Protein AF-A0A939I2C5-F1 (afdb_monomer_lite)

pLDDT: mean 90.67, std 9.69, range [58.34, 98.19]

Radius of gyration: 17.59 Å; chains: 1; bounding box: 38×18×56 Å

Structure (mmCIF, N/CA/C/O backbone):
data_AF-A0A939I2C5-F1
#
_entry.id   AF-A0A939I2C5-F1
#
loop_
_atom_site.group_PDB
_atom_site.id
_atom_site.type_symbol
_atom_site.label_atom_id
_atom_site.label_alt_id
_atom_site.label_comp_id
_atom_site.label_asym_id
_atom_site.label_entity_id
_atom_site.label_seq_id
_atom_site.pdbx_PDB_ins_code
_atom_site.Cartn_x
_atom_site.Cartn_y
_atom_site.Cartn_z
_atom_site.occupancy
_atom_site.B_iso_or_equiv
_atom_site.auth_seq_id
_atom_site.auth_comp_id
_atom_site.auth_asym_id
_atom_site.auth_atom_id
_atom_site.pdbx_PDB_model_num
ATOM 1 N N . MET A 1 1 ? -13.272 7.575 10.195 1.00 79.56 1 MET A N 1
ATOM 2 C CA . MET A 1 1 ? -12.909 8.192 8.898 1.00 79.56 1 MET A CA 1
ATOM 3 C C . MET A 1 1 ? -11.409 8.104 8.728 1.00 79.56 1 MET A C 1
ATOM 5 O O . MET A 1 1 ? -10.711 8.257 9.723 1.00 79.56 1 MET A O 1
ATOM 9 N N . GLY A 1 2 ? -10.907 7.855 7.524 1.00 93.50 2 GLY A N 1
ATOM 10 C CA . GLY A 1 2 ? -9.461 7.877 7.306 1.00 93.50 2 GLY A CA 1
ATOM 11 C C . GLY A 1 2 ? -9.072 8.062 5.852 1.00 93.50 2 GLY A C 1
ATOM 12 O O . GLY A 1 2 ? -9.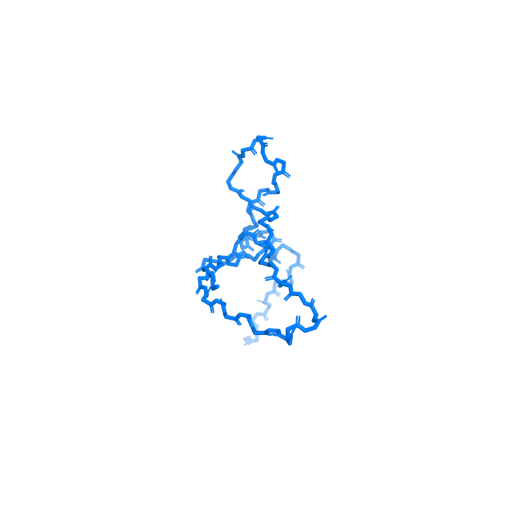832 7.739 4.939 1.00 93.50 2 GLY A O 1
ATOM 13 N N . LEU A 1 3 ? -7.895 8.649 5.663 1.00 96.88 3 LEU A N 1
ATOM 14 C CA . LEU A 1 3 ? -7.301 8.933 4.366 1.00 96.88 3 LEU A CA 1
ATOM 15 C C . LEU A 1 3 ? -6.319 7.813 4.033 1.00 96.88 3 LEU A C 1
ATOM 17 O O . LEU A 1 3 ? -5.316 7.667 4.724 1.00 96.88 3 LEU A O 1
ATOM 21 N N . LEU A 1 4 ? -6.597 7.050 2.980 1.00 97.69 4 LEU A N 1
ATOM 22 C CA . LEU A 1 4 ? -5.720 5.969 2.532 1.00 97.69 4 LEU A CA 1
ATOM 23 C C . LEU A 1 4 ? -5.038 6.342 1.218 1.00 97.69 4 LEU A C 1
ATOM 25 O O . LEU A 1 4 ? -5.658 6.959 0.342 1.00 97.69 4 LEU A O 1
ATOM 29 N N . LEU A 1 5 ? -3.767 5.962 1.085 1.00 97.56 5 LEU A N 1
ATOM 30 C CA . LEU A 1 5 ? -2.982 6.066 -0.140 1.00 97.56 5 LEU A CA 1
ATOM 31 C C . LEU A 1 5 ? -2.911 4.688 -0.803 1.00 97.56 5 LEU A C 1
ATOM 33 O O . LEU A 1 5 ? -2.515 3.722 -0.171 1.00 97.56 5 LEU A O 1
ATOM 37 N N . ALA A 1 6 ? -3.278 4.590 -2.082 1.00 97.75 6 ALA A N 1
ATOM 38 C CA . ALA A 1 6 ? -3.290 3.307 -2.793 1.00 97.75 6 ALA A CA 1
ATOM 39 C C . ALA A 1 6 ? -1.910 2.614 -2.856 1.00 97.75 6 ALA A C 1
ATOM 41 O O . ALA A 1 6 ? -1.849 1.386 -2.849 1.00 97.75 6 ALA A O 1
ATOM 42 N N . ALA A 1 7 ? -0.817 3.387 -2.890 1.00 97.00 7 ALA A N 1
ATOM 43 C CA . ALA A 1 7 ? 0.548 2.858 -2.906 1.00 97.00 7 ALA A CA 1
ATOM 44 C C . ALA A 1 7 ? 0.878 2.019 -1.664 1.00 97.00 7 ALA A C 1
ATOM 46 O O . ALA A 1 7 ? 1.507 0.973 -1.796 1.00 97.00 7 ALA A O 1
ATOM 47 N N . ASP A 1 8 ? 0.349 2.391 -0.495 1.00 96.81 8 ASP A N 1
ATOM 48 C CA . ASP A 1 8 ? 0.505 1.654 0.770 1.00 96.81 8 ASP A CA 1
ATOM 49 C C . ASP A 1 8 ? -0.095 0.236 0.711 1.00 96.81 8 ASP A C 1
ATOM 51 O O . ASP A 1 8 ? 0.157 -0.609 1.574 1.00 96.81 8 ASP A O 1
ATOM 55 N N . PHE A 1 9 ? -0.897 -0.043 -0.319 1.00 96.62 9 PHE A N 1
ATOM 56 C CA . PHE A 1 9 ? -1.584 -1.310 -0.550 1.00 96.62 9 PHE A CA 1
ATOM 57 C C . PHE A 1 9 ? -1.183 -1.973 -1.880 1.00 96.62 9 PHE A C 1
ATOM 59 O O . PHE A 1 9 ? -1.908 -2.830 -2.378 1.00 96.62 9 PHE A O 1
ATOM 66 N N . GLY A 1 10 ? -0.029 -1.600 -2.450 1.00 95.56 10 GLY A N 1
ATOM 67 C CA . GLY A 1 10 ? 0.591 -2.298 -3.587 1.00 95.56 10 GLY A CA 1
ATOM 68 C C . GLY A 1 10 ? 0.193 -1.788 -4.972 1.00 95.56 10 GLY A C 1
ATOM 69 O O . GLY A 1 10 ? 0.550 -2.394 -5.978 1.00 95.56 10 GLY A O 1
ATOM 70 N N . SER A 1 11 ? -0.543 -0.678 -5.057 1.00 96.75 11 SER A N 1
ATOM 71 C CA . SER A 1 11 ? -0.833 -0.039 -6.344 1.00 96.75 11 SER A CA 1
ATOM 72 C C . SER A 1 11 ? 0.350 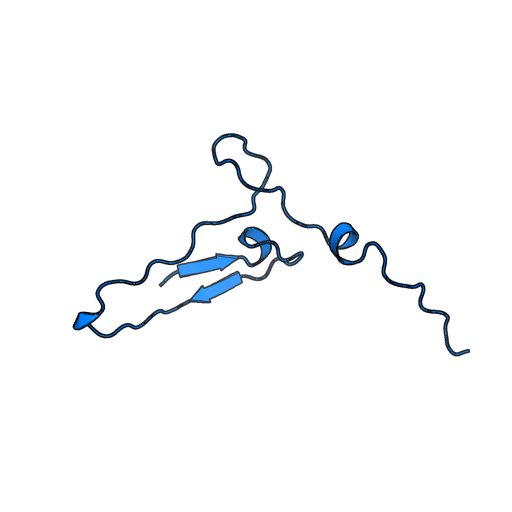0.830 -6.803 1.00 96.75 11 SER A C 1
ATOM 74 O O . SER A 1 11 ? 0.833 1.630 -6.002 1.00 96.75 11 SER A O 1
ATOM 76 N N . PRO A 1 12 ? 0.766 0.799 -8.086 1.00 96.19 12 PRO A N 1
ATOM 77 C CA . PRO A 1 12 ? 1.840 1.653 -8.608 1.00 96.19 12 PRO A CA 1
ATOM 78 C C . PRO A 1 12 ? 1.357 3.094 -8.875 1.00 96.19 12 PRO A C 1
ATOM 80 O O . PRO A 1 12 ? 1.651 3.688 -9.913 1.00 96.19 12 PRO A O 1
ATOM 83 N N . GLN A 1 13 ? 0.534 3.659 -7.984 1.00 96.94 13 GLN A N 1
ATOM 84 C CA . GLN A 1 13 ? -0.095 4.967 -8.167 1.00 96.94 13 GLN A CA 1
ATOM 85 C C . GLN A 1 13 ? -0.235 5.741 -6.851 1.00 96.94 13 GLN A C 1
ATOM 87 O O . GLN A 1 13 ? -0.783 5.258 -5.857 1.00 96.94 13 GLN A O 1
ATOM 92 N N . LEU A 1 14 ? 0.125 7.028 -6.889 1.00 96.88 14 LEU A N 1
ATOM 93 C CA . LEU A 1 14 ? -0.142 7.973 -5.805 1.00 96.88 14 LEU A CA 1
ATOM 94 C C . LEU A 1 14 ? -1.588 8.491 -5.856 1.00 96.88 14 LEU A C 1
ATOM 96 O O . LEU A 1 14 ? -1.877 9.559 -6.392 1.00 96.88 14 LEU A O 1
ATOM 100 N N . ARG A 1 15 ? -2.522 7.725 -5.284 1.00 97.75 15 ARG A N 1
ATOM 101 C CA . ARG A 1 15 ? -3.953 8.066 -5.238 1.00 97.75 15 ARG A CA 1
ATOM 102 C C . ARG A 1 15 ? -4.484 8.043 -3.809 1.00 97.75 15 ARG A C 1
ATOM 104 O O . ARG A 1 15 ? -4.694 6.975 -3.241 1.00 97.75 15 ARG A O 1
ATOM 111 N N . ARG A 1 16 ? -4.751 9.225 -3.247 1.00 98.19 16 ARG A N 1
ATOM 112 C CA . ARG A 1 16 ? -5.364 9.376 -1.917 1.00 98.19 16 ARG A CA 1
ATOM 113 C C . ARG A 1 16 ? -6.889 9.399 -2.010 1.00 98.19 16 ARG A C 1
ATOM 115 O O . ARG A 1 16 ? -7.443 10.053 -2.901 1.00 98.19 16 ARG A O 1
ATOM 122 N N . ARG A 1 17 ? -7.578 8.697 -1.110 1.00 98.12 17 ARG A N 1
ATOM 123 C CA . ARG A 1 17 ? -9.048 8.702 -1.001 1.00 98.12 17 ARG A CA 1
ATOM 124 C C . ARG A 1 17 ? -9.480 8.690 0.463 1.00 98.12 17 ARG A C 1
ATOM 126 O O . ARG A 1 17 ? -8.832 8.068 1.300 1.00 98.12 17 ARG A O 1
ATOM 133 N N . LEU A 1 18 ? -10.566 9.404 0.751 1.00 97.94 18 LEU A N 1
ATOM 134 C CA . LEU A 1 18 ? -11.182 9.458 2.071 1.00 97.94 18 LEU A CA 1
ATOM 135 C C . LEU A 1 18 ? -12.221 8.342 2.190 1.00 97.94 18 LEU A C 1
ATOM 137 O O . LEU A 1 18 ? -13.104 8.230 1.341 1.00 97.94 18 LEU A O 1
ATOM 141 N N . PHE A 1 19 ? -12.115 7.541 3.245 1.00 96.88 19 PHE A N 1
ATOM 142 C CA . PHE A 1 19 ? -13.024 6.438 3.526 1.00 96.88 19 PHE A CA 1
ATOM 143 C C . PHE A 1 19 ? -13.863 6.735 4.768 1.00 96.88 19 PHE A C 1
ATOM 145 O O . PHE A 1 19 ? -13.343 7.034 5.853 1.00 96.88 19 PHE A O 1
ATOM 152 N N . PHE A 1 20 ? -15.176 6.604 4.599 1.00 95.38 20 PHE A N 1
ATOM 153 C CA . PHE A 1 20 ? -16.159 6.588 5.672 1.00 95.38 20 PHE A CA 1
ATOM 154 C C . PHE A 1 20 ? -16.734 5.180 5.758 1.00 95.38 20 PHE A C 1
ATOM 156 O O . PHE A 1 20 ? -17.240 4.655 4.771 1.00 95.38 20 PHE A O 1
ATOM 163 N N . LEU A 1 21 ? -16.629 4.572 6.934 1.00 93.75 21 LEU A N 1
ATOM 164 C CA . LEU A 1 21 ? -17.176 3.252 7.211 1.00 93.75 21 LEU A CA 1
ATOM 165 C C . LEU A 1 21 ? -18.321 3.434 8.200 1.00 93.75 21 LEU A C 1
ATOM 167 O O . LEU A 1 21 ? -18.116 3.976 9.286 1.00 93.75 21 LEU A O 1
ATOM 171 N N . GLY A 1 22 ? -19.515 3.015 7.798 1.00 93.31 22 GLY A N 1
ATOM 172 C CA . GLY A 1 22 ? -20.670 2.884 8.676 1.00 93.31 22 GLY A CA 1
ATOM 173 C C . GLY A 1 22 ? -20.936 1.406 8.912 1.00 93.31 22 GLY A C 1
ATOM 174 O O . GLY A 1 22 ? -20.925 0.621 7.966 1.00 93.31 22 GLY A O 1
ATOM 175 N N . CYS A 1 23 ? -21.165 1.022 10.161 1.00 94.38 23 CYS A N 1
ATOM 176 C CA . CYS A 1 23 ? -21.567 -0.334 10.505 1.00 94.38 23 CYS A CA 1
ATOM 177 C C . CYS A 1 23 ? -22.706 -0.287 11.528 1.00 94.38 23 CYS A C 1
ATOM 179 O O . CYS A 1 23 ? -22.858 0.703 12.249 1.00 94.38 23 CYS A O 1
ATOM 181 N N . ARG A 1 24 ? -23.545 -1.327 11.547 1.00 95.25 24 ARG A N 1
ATOM 182 C CA . ARG A 1 24 ? -24.626 -1.431 12.532 1.00 95.25 24 ARG A CA 1
ATOM 183 C C . ARG A 1 24 ? -24.032 -1.597 13.931 1.00 95.25 24 ARG A C 1
ATOM 185 O O . ARG A 1 24 ? -23.026 -2.278 14.090 1.00 95.25 24 ARG A O 1
ATOM 192 N N . GLN A 1 25 ? -24.677 -1.018 14.941 1.00 92.81 25 GLN A N 1
ATOM 193 C CA . GLN A 1 25 ? -24.159 -1.004 16.317 1.00 92.81 25 GLN A CA 1
ATOM 194 C C . GLN A 1 25 ? -23.915 -2.406 16.894 1.00 92.81 25 GLN A C 1
ATOM 196 O O . GLN A 1 25 ? -22.968 -2.592 17.651 1.00 92.81 25 GLN A O 1
ATOM 201 N N . ASP A 1 26 ? -24.723 -3.394 16.508 1.00 96.19 26 ASP A N 1
ATOM 202 C CA . ASP A 1 26 ? -24.598 -4.785 16.955 1.00 96.19 26 ASP A CA 1
ATOM 203 C C . ASP A 1 26 ? -23.383 -5.522 16.369 1.00 96.19 26 ASP A C 1
ATOM 205 O O . ASP A 1 26 ? -22.995 -6.568 16.883 1.00 96.19 26 ASP A O 1
ATOM 209 N N . LEU A 1 27 ? -22.758 -4.974 15.323 1.00 93.12 27 LEU A N 1
ATOM 210 C CA . LEU A 1 27 ? -21.596 -5.562 14.648 1.00 93.12 27 LEU A CA 1
ATOM 211 C C . LEU A 1 27 ? -20.255 -5.004 15.158 1.00 93.12 27 LEU A C 1
ATOM 213 O O . LEU A 1 27 ? -19.198 -5.467 14.731 1.00 93.12 27 LEU A O 1
ATOM 217 N N . GLY A 1 28 ? -20.279 -4.033 16.076 1.00 90.88 28 GLY A N 1
ATOM 218 C CA . GLY A 1 28 ? -19.078 -3.468 16.691 1.00 90.88 28 GLY A CA 1
ATOM 219 C C . GLY A 1 28 ? -18.427 -2.351 15.872 1.00 90.88 28 GLY A C 1
ATOM 220 O O . GLY A 1 28 ? -19.093 -1.406 15.455 1.00 90.88 28 GLY A O 1
ATOM 221 N N . MET A 1 29 ? -17.102 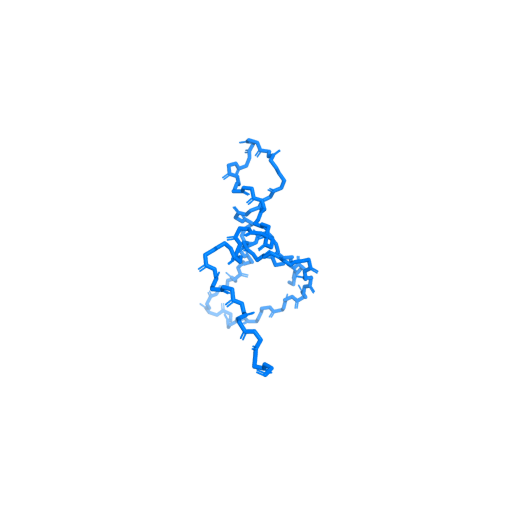-2.405 15.709 1.00 89.31 29 MET A N 1
ATOM 222 C CA . MET A 1 29 ? -16.314 -1.360 15.044 1.00 89.31 29 MET A CA 1
ATOM 223 C C . MET A 1 29 ? -15.450 -1.952 13.927 1.00 89.31 29 MET A C 1
ATOM 225 O O . MET A 1 29 ? -14.769 -2.955 14.119 1.00 89.31 29 MET A O 1
ATOM 229 N N . ILE A 1 30 ? -15.448 -1.291 12.766 1.00 92.31 30 ILE A N 1
ATOM 230 C CA . ILE A 1 30 ? -14.600 -1.648 11.624 1.00 92.31 30 ILE A CA 1
ATOM 231 C C . ILE A 1 30 ? -13.393 -0.711 11.594 1.00 92.31 30 ILE A C 1
ATOM 233 O O . ILE A 1 30 ? -13.543 0.511 11.508 1.00 92.31 30 ILE A O 1
ATOM 237 N N . HIS A 1 31 ? -12.197 -1.290 11.630 1.00 92.75 31 HIS A N 1
ATOM 238 C CA . HIS A 1 31 ? -10.942 -0.558 11.492 1.00 92.75 31 HIS A CA 1
ATOM 239 C C . HIS A 1 31 ? -10.500 -0.490 10.030 1.00 92.75 31 HIS A C 1
ATOM 241 O O . HIS A 1 31 ? -10.764 -1.395 9.240 1.00 92.75 31 HIS A O 1
ATOM 247 N N . LEU A 1 32 ? -9.802 0.587 9.673 1.00 95.06 32 LEU A N 1
ATOM 248 C CA . LEU A 1 32 ? -9.120 0.656 8.385 1.00 95.06 32 LEU A CA 1
ATOM 249 C C . LEU A 1 32 ? -7.926 -0.309 8.373 1.00 95.06 32 LEU A C 1
ATOM 251 O O . LEU A 1 32 ? -7.315 -0.525 9.423 1.00 95.06 32 LEU A O 1
ATOM 255 N N . PRO A 1 33 ? -7.590 -0.883 7.207 1.00 94.94 33 PRO A N 1
ATOM 256 C CA . PRO A 1 33 ? -6.453 -1.782 7.096 1.00 94.94 33 PRO A CA 1
ATOM 257 C C . PRO A 1 33 ? -5.139 -1.039 7.361 1.00 94.94 33 PRO A C 1
ATOM 259 O O . PRO A 1 33 ? -4.992 0.136 7.014 1.00 94.94 33 PRO A O 1
ATOM 262 N N . LEU A 1 34 ? -4.179 -1.751 7.950 1.00 94.06 34 LEU A N 1
ATOM 263 C CA . LEU A 1 34 ? -2.799 -1.286 8.066 1.00 94.06 34 LEU A CA 1
ATOM 264 C C . LEU A 1 34 ? -2.098 -1.365 6.700 1.00 94.06 34 LEU A C 1
ATOM 266 O O . LEU A 1 34 ? -2.433 -2.246 5.901 1.00 94.06 34 LEU A O 1
ATOM 270 N N . PRO A 1 35 ? -1.139 -0.466 6.421 1.00 95.00 35 PRO A N 1
ATOM 271 C CA . PRO A 1 35 ? -0.371 -0.502 5.184 1.00 95.00 35 PRO A CA 1
ATOM 272 C C . PRO A 1 35 ? 0.369 -1.837 5.046 1.00 95.00 35 PRO A C 1
ATOM 274 O O . PRO A 1 35 ? 0.802 -2.436 6.027 1.00 95.00 35 PRO A O 1
ATOM 277 N N . THR A 1 36 ? 0.514 -2.295 3.808 1.00 95.50 36 THR A N 1
ATOM 278 C CA . THR A 1 36 ? 1.275 -3.509 3.457 1.00 95.50 36 THR A CA 1
ATOM 279 C C . THR A 1 36 ? 2.562 -3.178 2.708 1.00 95.50 36 THR A C 1
ATOM 281 O O . THR A 1 36 ? 3.474 -4.003 2.664 1.00 95.50 36 THR A O 1
ATOM 284 N N . HIS A 1 37 ? 2.630 -1.978 2.129 1.00 95.69 37 HIS A N 1
ATOM 285 C CA . HIS A 1 37 ? 3.770 -1.456 1.395 1.00 95.69 37 HIS A CA 1
ATOM 286 C C . HIS A 1 37 ? 4.200 -0.114 1.991 1.00 95.69 37 HIS A C 1
ATOM 288 O O . HIS A 1 37 ? 3.383 0.611 2.561 1.00 95.69 37 HIS A O 1
ATOM 294 N N . GLY A 1 38 ? 5.479 0.214 1.863 1.00 93.06 38 GLY A N 1
ATOM 295 C CA . GLY A 1 38 ? 6.051 1.443 2.393 1.00 93.06 38 GLY A CA 1
ATOM 296 C C . GLY A 1 38 ? 7.409 1.750 1.776 1.00 93.06 38 GLY A C 1
ATOM 297 O O . GLY A 1 38 ? 7.984 0.938 1.052 1.00 93.06 38 GLY A O 1
ATOM 298 N N . SER A 1 39 ? 7.944 2.932 2.084 1.00 84.88 39 SER A N 1
ATOM 299 C CA . SER A 1 39 ? 9.370 3.197 1.879 1.00 84.88 39 SER A CA 1
ATOM 300 C C . SER A 1 39 ? 10.170 2.270 2.789 1.00 84.88 39 SER A C 1
ATOM 302 O O . SER A 1 39 ? 9.786 2.121 3.950 1.00 84.88 39 SER A O 1
ATOM 304 N N . GLU A 1 40 ? 11.248 1.677 2.274 1.00 66.50 40 GLU A N 1
ATOM 305 C CA . GLU A 1 40 ? 12.098 0.713 2.981 1.00 66.50 40 GLU A CA 1
ATOM 306 C C . GLU A 1 40 ? 12.381 1.155 4.424 1.00 66.50 40 GLU A C 1
ATOM 308 O O . GLU A 1 40 ? 13.163 2.063 4.699 1.00 66.50 40 GLU A O 1
ATOM 313 N N . SER A 1 41 ? 11.674 0.532 5.360 1.00 62.22 4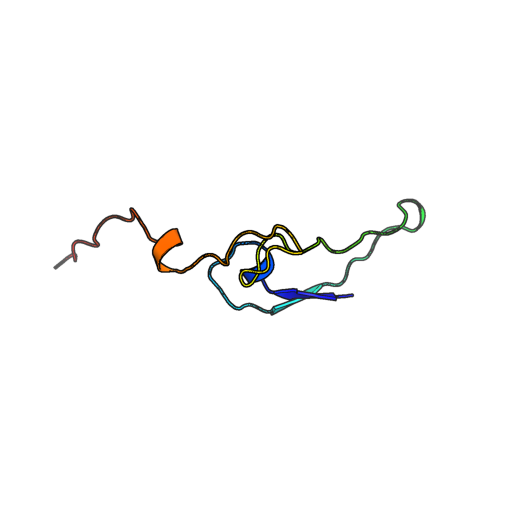1 SER A N 1
ATOM 314 C CA . SER A 1 41 ? 11.883 0.684 6.789 1.00 62.22 41 SER A CA 1
ATOM 315 C C . SER A 1 41 ? 11.686 -0.692 7.399 1.00 62.22 41 SER A C 1
ATOM 317 O O . SER A 1 41 ? 10.562 -1.184 7.526 1.00 62.22 41 SER A O 1
ATOM 319 N N . GLU A 1 42 ? 12.803 -1.329 7.751 1.00 59.22 42 GLU A N 1
ATOM 320 C CA . GLU A 1 42 ? 12.847 -2.677 8.334 1.00 59.22 42 GLU A CA 1
ATOM 321 C C . GLU A 1 42 ? 12.008 -2.788 9.618 1.00 59.22 42 GLU A C 1
ATOM 323 O O . GLU A 1 42 ? 11.535 -3.869 9.965 1.00 59.22 42 GLU A O 1
ATOM 328 N N . LEU A 1 43 ? 11.745 -1.656 10.284 1.00 70.88 43 LEU A N 1
ATOM 329 C CA . LEU A 1 43 ? 10.998 -1.579 11.537 1.00 70.88 43 LEU A CA 1
ATOM 330 C C . LEU A 1 43 ? 9.559 -2.111 11.429 1.00 70.88 43 LEU A C 1
ATOM 332 O O . LEU A 1 43 ? 9.024 -2.617 12.412 1.00 70.88 43 LEU A O 1
ATOM 336 N N . PHE A 1 44 ? 8.938 -2.015 10.250 1.00 75.88 44 PHE A N 1
ATOM 337 C CA . PHE A 1 44 ? 7.529 -2.375 10.047 1.00 75.88 44 PHE A CA 1
ATOM 338 C C . PHE A 1 44 ? 7.317 -3.588 9.132 1.00 75.88 44 PHE A C 1
ATOM 340 O O . PHE A 1 44 ? 6.169 -3.933 8.860 1.00 75.88 44 PHE A O 1
ATOM 347 N N . GLN A 1 45 ? 8.394 -4.234 8.661 1.00 87.00 45 GLN A N 1
ATOM 348 C CA . GLN A 1 45 ? 8.342 -5.387 7.741 1.00 87.00 45 GLN A CA 1
ATOM 349 C C . GLN A 1 45 ? 7.415 -5.163 6.524 1.00 87.00 45 GLN A C 1
ATOM 351 O O . GLN A 1 45 ? 6.731 -6.078 6.063 1.00 87.00 45 GLN A O 1
ATOM 356 N N . LEU A 1 46 ? 7.362 -3.930 6.010 1.00 92.00 46 LEU A N 1
ATOM 357 C CA . LEU A 1 46 ? 6.543 -3.583 4.849 1.00 92.00 46 LEU A CA 1
ATOM 358 C C . LEU A 1 46 ? 7.234 -4.012 3.557 1.00 92.00 46 LEU A C 1
ATOM 360 O O . LEU A 1 46 ? 8.459 -3.966 3.444 1.00 92.00 46 LEU A O 1
ATOM 364 N N . LYS A 1 47 ? 6.435 -4.374 2.552 1.00 93.69 47 LYS A N 1
ATOM 365 C CA . LYS A 1 47 ? 6.946 -4.570 1.194 1.00 93.69 47 LYS A CA 1
ATOM 366 C C . LYS A 1 47 ? 7.392 -3.220 0.612 1.00 93.69 47 LYS A C 1
ATOM 368 O O . LYS A 1 47 ? 6.771 -2.200 0.923 1.00 93.69 47 LYS A O 1
ATOM 373 N N . PRO A 1 48 ? 8.423 -3.179 -0.244 1.00 93.62 48 PRO A N 1
ATOM 374 C CA . PRO A 1 48 ? 8.756 -1.952 -0.960 1.00 93.62 48 PRO A CA 1
ATOM 375 C C . PRO A 1 48 ? 7.578 -1.527 -1.844 1.00 93.62 48 PRO A C 1
ATOM 377 O O . PRO A 1 48 ? 6.805 -2.370 -2.301 1.00 93.62 48 PRO A O 1
ATOM 380 N N . TYR A 1 49 ? 7.415 -0.225 -2.082 1.00 95.44 49 TYR A N 1
ATOM 381 C CA . TYR A 1 49 ? 6.398 0.254 -3.021 1.00 95.44 49 TYR A CA 1
ATOM 382 C C . TYR A 1 49 ? 6.582 -0.344 -4.415 1.00 95.44 49 TYR A C 1
ATOM 384 O O . TYR A 1 49 ? 7.695 -0.412 -4.928 1.00 95.44 49 TYR A O 1
ATOM 392 N N . VAL A 1 50 ? 5.458 -0.692 -5.041 1.00 95.31 50 VAL A N 1
ATOM 393 C CA . VAL A 1 50 ? 5.430 -1.242 -6.395 1.00 95.31 50 VAL A CA 1
ATOM 394 C C . VAL A 1 50 ? 5.591 -0.122 -7.421 1.00 95.31 50 VAL A C 1
ATOM 396 O O . VAL A 1 50 ? 4.908 0.906 -7.358 1.00 95.31 50 VAL A O 1
ATOM 399 N N . THR A 1 51 ? 6.467 -0.327 -8.396 1.00 95.06 51 THR A N 1
ATOM 400 C CA . THR A 1 51 ? 6.711 0.616 -9.490 1.00 95.06 51 THR A CA 1
ATOM 401 C C . THR A 1 51 ? 5.862 0.299 -10.721 1.00 95.06 51 THR A C 1
ATOM 403 O O . THR A 1 51 ? 5.386 -0.817 -10.924 1.00 95.06 51 THR A O 1
ATOM 406 N N . VAL A 1 52 ? 5.696 1.290 -11.601 1.00 96.19 52 VAL A N 1
ATOM 407 C CA . VAL A 1 52 ? 5.051 1.072 -12.907 1.00 96.19 52 VAL A CA 1
ATOM 408 C C . VAL A 1 52 ? 5.831 0.038 -13.727 1.00 96.19 52 VAL A C 1
ATOM 410 O O . VAL A 1 52 ? 5.221 -0.832 -14.333 1.00 96.19 52 VAL A O 1
ATOM 413 N N . GLY A 1 53 ? 7.167 0.080 -13.709 1.00 95.06 53 GLY A N 1
ATOM 414 C CA . GLY A 1 53 ? 7.994 -0.878 -14.448 1.00 95.06 53 GLY A CA 1
ATOM 415 C C . GLY A 1 53 ? 7.744 -2.326 -14.025 1.00 95.06 53 GLY A C 1
ATOM 416 O O . GLY A 1 53 ? 7.584 -3.185 -14.883 1.00 95.06 53 GLY A O 1
ATOM 417 N N . GLU A 1 54 ? 7.628 -2.583 -12.7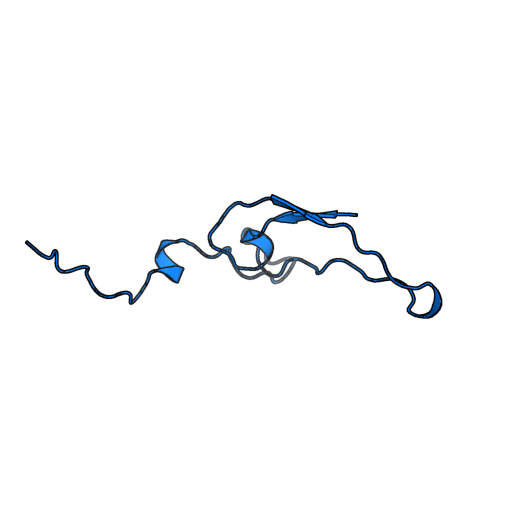21 1.00 95.00 54 GLU A N 1
ATOM 418 C CA . GLU A 1 54 ? 7.327 -3.919 -12.186 1.00 95.00 54 GLU A CA 1
ATOM 419 C C . GLU A 1 54 ? 5.945 -4.425 -12.612 1.00 95.00 54 GLU A C 1
ATOM 421 O O . GLU A 1 54 ? 5.810 -5.585 -12.984 1.00 95.00 54 GLU A O 1
ATOM 426 N N . VAL A 1 55 ? 4.920 -3.566 -12.600 1.00 93.88 55 VAL A N 1
ATOM 427 C CA . VAL A 1 55 ? 3.553 -3.968 -12.989 1.00 93.88 55 VAL A CA 1
ATOM 428 C C . VAL A 1 55 ? 3.424 -4.211 -14.490 1.00 93.88 55 VAL A C 1
ATOM 430 O O . VAL A 1 55 ? 2.642 -5.061 -14.907 1.00 93.88 55 VAL A O 1
ATOM 433 N N . PHE A 1 56 ? 4.172 -3.469 -15.303 1.00 93.44 56 PHE A N 1
ATOM 434 C CA . PHE A 1 56 ? 4.147 -3.599 -16.760 1.00 93.44 56 PHE A CA 1
ATOM 435 C C . PHE A 1 56 ? 5.184 -4.610 -17.284 1.00 93.44 56 PHE A C 1
ATOM 437 O O . PHE A 1 56 ? 5.214 -4.885 -18.486 1.00 93.44 56 PHE A O 1
ATOM 444 N N . ALA A 1 57 ? 6.015 -5.190 -16.412 1.00 94.88 57 ALA A N 1
ATOM 445 C CA . ALA A 1 57 ? 6.990 -6.204 -16.789 1.00 94.88 57 ALA A CA 1
ATOM 446 C C . ALA A 1 57 ? 6.284 -7.441 -17.372 1.00 94.88 57 ALA A C 1
ATOM 448 O O . ALA A 1 57 ? 5.438 -8.058 -16.727 1.00 94.88 57 ALA A O 1
ATOM 449 N N . GLY A 1 58 ? 6.644 -7.812 -18.603 1.00 92.75 58 GLY A N 1
ATOM 450 C CA . GLY A 1 58 ? 6.082 -8.977 -19.297 1.00 92.75 58 GLY A CA 1
ATOM 451 C C . GLY A 1 58 ? 4.863 -8.690 -20.174 1.00 92.75 58 GLY A C 1
ATOM 452 O O . GLY A 1 58 ? 4.308 -9.623 -20.755 1.00 92.75 58 GLY A O 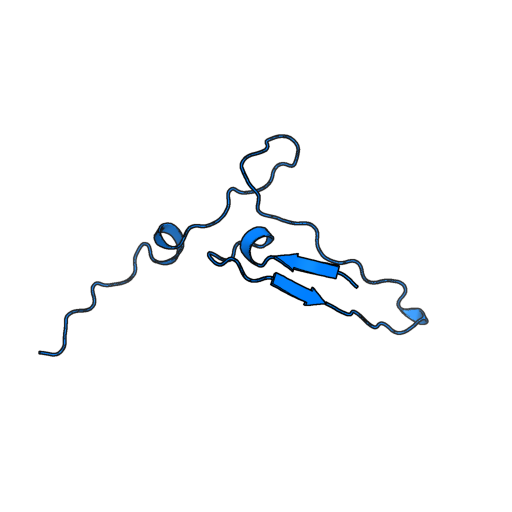1
ATOM 453 N N . LEU A 1 59 ? 4.451 -7.428 -20.317 1.00 92.38 59 LEU A N 1
ATOM 454 C CA . LEU A 1 59 ? 3.486 -7.067 -21.352 1.00 92.38 59 LEU A CA 1
ATOM 455 C C . LEU A 1 59 ? 4.109 -7.213 -22.750 1.00 92.38 59 LEU A C 1
ATOM 457 O O . LEU A 1 59 ? 5.298 -6.935 -22.921 1.00 92.38 59 LEU A O 1
ATOM 461 N N . PRO A 1 60 ? 3.326 -7.646 -23.754 1.00 91.62 60 PRO A N 1
ATOM 462 C CA . PRO A 1 60 ? 3.812 -7.743 -25.122 1.00 91.62 60 PRO A CA 1
ATOM 463 C C . PRO A 1 60 ? 4.153 -6.358 -25.671 1.00 91.62 60 PRO A C 1
ATOM 465 O O . PRO A 1 60 ? 3.517 -5.359 -25.321 1.00 91.62 60 PRO A O 1
ATOM 468 N N . GLU A 1 61 ? 5.120 -6.305 -26.584 1.00 89.06 61 GLU A N 1
ATOM 469 C CA . GLU A 1 61 ? 5.340 -5.098 -27.369 1.00 89.06 61 GLU A CA 1
ATOM 470 C C . GLU A 1 61 ? 4.095 -4.803 -28.205 1.00 89.06 61 GLU A C 1
ATOM 472 O O . GLU A 1 61 ? 3.522 -5.684 -28.855 1.00 89.06 61 GLU A O 1
ATOM 477 N N . ILE A 1 62 ? 3.665 -3.544 -28.188 1.00 87.06 62 ILE A N 1
ATOM 478 C CA . ILE A 1 62 ? 2.596 -3.095 -29.068 1.00 87.06 62 ILE A CA 1
ATOM 479 C C . ILE A 1 62 ? 3.202 -2.993 -30.465 1.00 87.06 62 ILE A C 1
ATOM 481 O O . ILE A 1 62 ? 3.854 -2.006 -30.804 1.00 87.06 62 ILE A O 1
ATOM 485 N N . VAL A 1 63 ? 2.988 -4.022 -31.282 1.00 81.88 63 VAL A N 1
ATOM 486 C CA . VAL A 1 63 ? 3.258 -3.940 -32.716 1.00 81.88 63 VAL A CA 1
ATOM 487 C C . VAL A 1 63 ? 2.204 -3.006 -33.293 1.00 81.88 63 VAL A C 1
ATOM 489 O O . VAL A 1 63 ? 1.016 -3.330 -33.307 1.00 81.88 63 VAL A O 1
ATOM 492 N N . GLY A 1 64 ? 2.619 -1.803 -33.684 1.00 75.12 64 GLY A N 1
ATOM 493 C CA . GLY A 1 64 ? 1.714 -0.832 -34.282 1.00 75.12 64 GLY A CA 1
ATOM 494 C C . GLY A 1 64 ? 0.995 -1.445 -35.483 1.00 75.12 64 GLY A C 1
ATOM 495 O O . GLY A 1 64 ? 1.639 -1.970 -36.387 1.00 75.12 64 GLY A O 1
ATOM 496 N N . ILE A 1 65 ? -0.335 -1.357 -35.489 1.00 68.81 65 ILE A N 1
ATOM 497 C CA . ILE A 1 65 ? -1.140 -1.413 -36.712 1.00 68.81 65 ILE A CA 1
ATOM 498 C C . ILE A 1 65 ? -0.797 -0.162 -37.530 1.00 68.81 65 ILE A C 1
ATOM 500 O O . ILE A 1 65 ? -1.468 0.860 -37.416 1.00 68.81 65 ILE A O 1
ATOM 504 N N . ASN A 1 66 ? 0.311 -0.230 -38.268 1.00 58.34 66 ASN A N 1
ATOM 505 C CA . ASN A 1 66 ? 0.552 0.596 -39.448 1.00 58.34 66 ASN A CA 1
ATOM 506 C C . ASN A 1 66 ? 0.216 -0.238 -40.681 1.00 58.34 66 ASN A C 1
ATOM 508 O O . ASN A 1 66 ? 0.695 -1.394 -40.739 1.00 58.34 66 ASN A O 1
#

Foldseek 3Di:
DDWDAVQLAQDQDGDIDDDDDDDDVVVPDDDDDGGQEDPDDVVVVHHHGHHPCNVCPPPDDPPDPD

Secondary structure (DSSP, 8-state):
-EEEEGGGGT-SS--EEEE-----GGG--PPPPPPSEESS-GGGTPEEPPPHHHHHTTPPP-----

Sequence (66 aa):
MGLLLAADFGSPQLRRRLFFLGCRQDLGMIHLPLPTHGSESELFQLKPYVTVGEVFAGLPEIVGIN